Protein AF-A0A1S3DPM5-F1 (afdb_monomer_lite)

InterPro domains:
  IPR001902 SLC26A/SulP transporter [PTHR11814] (1-75)
  IPR011547 SLC26A/SulP transporter domain [PF00916] (1-78)

Sequence (89 aa):
MSDSMISGFTSGTAFIVISSQIKHVFGIALPRHSGPLKVILTIVDVIHSFDQTNWLAFEIAMGVTFALIIYTEFCKVRRLLITRWNIFT

Organism: Diaphorina citri (NCBI:txid121845)

Foldseek 3Di:
DDPVVVVVVVVVVVLVVVLVCLCQLQVHDDDDDDDPPSSVVSVVVCVVCSVVGDVVSNVVVVVVVVVVVVVVVVVVVVVVVVVVVVVVD

Radius of gyration: 18.75 Å; chains: 1; bounding box: 52×32×45 Å

Secondary structure (DSSP, 8-state):
--HHHHHHHHHHHHHHHHHHHHHHHTT-------STTHHHHHHHHHHHTGGG--HHHHHHHHHHHHHHHHHHHHHHHHHHHHHHHTT--

Structure (mmCIF, N/CA/C/O backbone):
data_AF-A0A1S3DPM5-F1
#
_entry.id   AF-A0A1S3DPM5-F1
#
loop_
_atom_site.group_PDB
_atom_site.id
_atom_site.type_symbol
_atom_site.label_atom_id
_atom_site.label_alt_id
_atom_site.label_comp_id
_atom_site.label_asym_id
_atom_site.label_entity_id
_atom_site.label_seq_id
_atom_site.pdbx_PDB_ins_code
_atom_site.Cartn_x
_atom_site.Cartn_y
_atom_site.Cartn_z
_atom_site.occupancy
_atom_site.B_iso_or_equiv
_atom_site.auth_seq_id
_atom_site.auth_comp_id
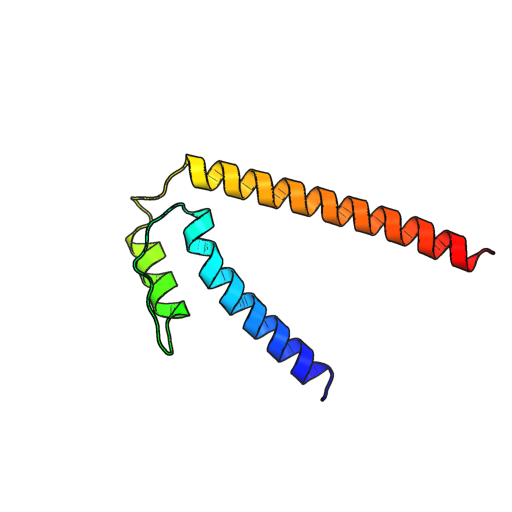_atom_site.auth_asym_id
_atom_site.auth_atom_id
_atom_site.pdbx_PDB_model_num
ATOM 1 N N . MET A 1 1 ? 20.506 -15.883 7.877 1.00 61.59 1 MET A N 1
ATOM 2 C CA . MET A 1 1 ? 19.024 -15.892 7.878 1.00 61.59 1 MET A CA 1
ATOM 3 C C . MET A 1 1 ? 18.621 -16.521 6.560 1.00 61.59 1 MET A C 1
ATOM 5 O O . MET A 1 1 ? 19.231 -16.157 5.566 1.00 61.59 1 MET A O 1
ATOM 9 N N . SER A 1 2 ? 17.738 -17.517 6.541 1.00 85.56 2 SER A N 1
ATOM 10 C CA . SER A 1 2 ? 17.343 -18.149 5.276 1.00 85.56 2 SER A CA 1
ATOM 11 C C . SER A 1 2 ? 16.610 -17.139 4.390 1.00 85.56 2 SER A C 1
ATOM 13 O O . SER A 1 2 ? 15.821 -16.340 4.901 1.00 85.56 2 SER A O 1
ATOM 15 N N . ASP A 1 3 ? 16.843 -17.179 3.077 1.00 86.56 3 ASP A N 1
ATOM 16 C CA . ASP A 1 3 ? 16.184 -16.281 2.115 1.00 86.56 3 ASP A CA 1
ATOM 17 C C . ASP A 1 3 ? 14.651 -16.338 2.239 1.00 86.56 3 ASP A C 1
ATOM 19 O O . ASP A 1 3 ? 13.969 -15.314 2.183 1.00 86.56 3 ASP A O 1
ATOM 23 N N . SER A 1 4 ? 14.109 -17.522 2.542 1.00 86.25 4 SER A N 1
ATOM 24 C CA . SER A 1 4 ? 12.683 -17.735 2.811 1.00 86.25 4 SER A CA 1
ATOM 25 C C . SER A 1 4 ? 12.177 -16.983 4.046 1.00 86.25 4 SER A C 1
ATOM 27 O O . SER A 1 4 ? 11.052 -16.487 4.048 1.00 86.25 4 SER A O 1
ATOM 29 N N . MET A 1 5 ? 12.991 -16.865 5.099 1.00 90.62 5 MET A N 1
ATOM 30 C CA . MET A 1 5 ? 12.605 -16.135 6.309 1.00 90.62 5 MET A CA 1
ATOM 31 C C . MET A 1 5 ? 12.621 -14.621 6.079 1.00 90.62 5 MET A C 1
ATOM 33 O O . MET A 1 5 ? 11.740 -13.918 6.570 1.00 90.62 5 MET A O 1
ATOM 37 N N . ILE A 1 6 ? 13.581 -14.122 5.294 1.00 90.06 6 ILE A N 1
ATOM 38 C CA . ILE A 1 6 ? 13.656 -12.703 4.918 1.00 90.06 6 ILE A CA 1
ATOM 39 C C . ILE A 1 6 ? 12.460 -12.333 4.035 1.00 90.06 6 ILE A C 1
ATOM 41 O O . ILE A 1 6 ? 11.768 -11.357 4.321 1.00 90.06 6 ILE A O 1
ATOM 45 N N . SER A 1 7 ? 12.159 -13.145 3.017 1.00 91.31 7 SER A N 1
ATOM 46 C CA . SER A 1 7 ? 10.988 -12.948 2.157 1.00 91.31 7 SER A CA 1
ATOM 47 C C . SER A 1 7 ? 9.682 -12.967 2.960 1.00 91.31 7 SER A C 1
ATOM 49 O O . SER A 1 7 ? 8.871 -12.052 2.814 1.00 91.31 7 SER A O 1
ATOM 51 N N . GLY A 1 8 ? 9.513 -13.927 3.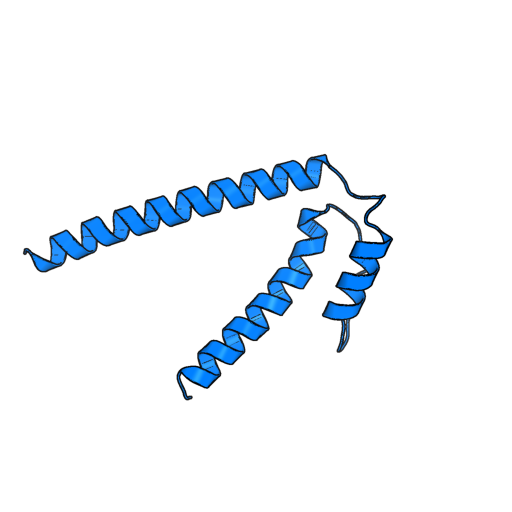879 1.00 93.25 8 GLY A N 1
ATOM 52 C CA . GLY A 1 8 ? 8.341 -13.996 4.758 1.00 93.25 8 GLY A CA 1
ATOM 53 C C . GLY A 1 8 ? 8.179 -12.762 5.652 1.00 93.25 8 GLY A C 1
ATOM 54 O O . GLY A 1 8 ? 7.075 -12.229 5.783 1.00 93.25 8 GLY A O 1
ATOM 55 N N . PHE A 1 9 ? 9.276 -12.248 6.212 1.00 92.69 9 PHE A N 1
ATOM 56 C CA . PHE A 1 9 ? 9.256 -11.030 7.022 1.00 92.69 9 PHE A CA 1
ATOM 57 C C . PHE A 1 9 ? 8.908 -9.780 6.199 1.00 92.69 9 PHE A C 1
ATOM 59 O O . PHE A 1 9 ? 8.081 -8.968 6.626 1.00 92.69 9 PHE A O 1
ATOM 66 N N . THR A 1 10 ? 9.484 -9.624 5.004 1.00 94.06 10 THR A N 1
ATOM 67 C CA . THR A 1 10 ? 9.185 -8.497 4.109 1.00 94.06 10 THR A CA 1
ATOM 68 C C . THR A 1 10 ? 7.736 -8.530 3.633 1.00 94.06 10 THR A C 1
ATOM 70 O O . THR A 1 10 ? 7.073 -7.495 3.672 1.00 94.06 10 THR A O 1
ATOM 73 N N . SER A 1 11 ? 7.208 -9.696 3.249 1.00 94.06 11 SER A N 1
ATOM 74 C CA . SER A 1 11 ? 5.804 -9.845 2.847 1.00 94.06 11 SER A CA 1
ATOM 75 C C . SER A 1 11 ? 4.838 -9.547 3.998 1.00 94.06 11 SER A C 1
ATOM 77 O O . SER A 1 11 ? 3.861 -8.824 3.801 1.00 94.06 11 SER A O 1
ATOM 79 N N . GLY A 1 12 ? 5.133 -10.019 5.215 1.00 93.50 12 GLY A N 1
ATOM 80 C CA . GLY A 1 12 ? 4.344 -9.683 6.407 1.00 93.50 12 GLY A CA 1
ATOM 81 C C . GLY A 1 12 ? 4.381 -8.186 6.733 1.00 93.50 12 GLY A C 1
ATOM 82 O O . GLY A 1 12 ? 3.346 -7.572 6.988 1.00 93.50 12 GLY A O 1
ATOM 83 N N . THR A 1 13 ? 5.559 -7.566 6.642 1.00 92.75 13 THR A N 1
ATOM 84 C CA . THR A 1 13 ? 5.724 -6.118 6.842 1.00 92.75 13 THR A CA 1
ATOM 85 C C . THR A 1 13 ? 4.975 -5.318 5.777 1.00 92.75 13 THR A C 1
ATOM 87 O O . THR A 1 13 ? 4.298 -4.345 6.107 1.00 92.75 13 THR A O 1
ATOM 90 N N . ALA A 1 14 ? 5.023 -5.745 4.511 1.00 92.88 14 ALA A N 1
ATOM 91 C CA . ALA A 1 14 ? 4.303 -5.096 3.419 1.00 92.88 14 ALA A CA 1
ATOM 92 C C . ALA A 1 14 ? 2.792 -5.053 3.686 1.00 92.88 14 ALA A C 1
ATOM 94 O O . ALA A 1 14 ? 2.172 -4.006 3.513 1.00 92.88 14 ALA A O 1
ATOM 95 N N . PHE A 1 15 ? 2.209 -6.142 4.193 1.00 91.12 15 PHE A N 1
ATOM 96 C CA . PHE A 1 15 ? 0.792 -6.181 4.557 1.00 91.12 15 PHE A CA 1
ATOM 97 C C . PHE A 1 15 ? 0.434 -5.167 5.660 1.00 91.12 15 PHE A C 1
ATOM 99 O O . PHE A 1 15 ? -0.561 -4.447 5.557 1.00 91.12 15 PHE A O 1
ATOM 106 N N . ILE A 1 16 ? 1.275 -5.048 6.692 1.00 89.88 16 ILE A N 1
ATOM 107 C CA . ILE A 1 16 ? 1.080 -4.089 7.794 1.00 89.88 16 ILE A CA 1
ATOM 108 C C . ILE A 1 16 ? 1.159 -2.639 7.287 1.00 89.88 16 ILE A C 1
ATOM 110 O O . ILE A 1 16 ? 0.375 -1.778 7.709 1.00 89.88 16 ILE A O 1
ATOM 114 N N . VAL A 1 17 ? 2.082 -2.360 6.364 1.00 90.31 17 VAL A N 1
ATOM 115 C CA . VAL A 1 17 ? 2.218 -1.041 5.733 1.00 90.31 17 VAL A CA 1
ATOM 116 C C . VAL A 1 17 ? 0.986 -0.727 4.888 1.00 90.31 17 VAL A C 1
ATOM 118 O O . VAL A 1 17 ? 0.397 0.335 5.075 1.00 90.31 17 VAL A O 1
ATOM 121 N N . ILE A 1 18 ? 0.533 -1.652 4.034 1.00 89.44 18 ILE A N 1
ATOM 122 C CA . ILE A 1 18 ? -0.680 -1.482 3.214 1.00 89.44 18 ILE A CA 1
ATOM 123 C C . ILE A 1 18 ? -1.889 -1.154 4.098 1.00 89.44 18 ILE A C 1
ATOM 125 O O . ILE A 1 18 ? -2.597 -0.182 3.836 1.00 89.44 18 ILE A O 1
ATOM 129 N N . SER A 1 19 ? -2.080 -1.888 5.198 1.00 87.12 19 SER A N 1
ATOM 130 C CA . SER A 1 19 ? -3.159 -1.620 6.159 1.00 87.12 19 SER A CA 1
ATOM 131 C C . SER A 1 19 ? -3.102 -0.203 6.745 1.00 87.12 19 SER A C 1
ATOM 133 O O . SER A 1 19 ? -4.135 0.437 6.947 1.00 87.12 19 SER A O 1
ATOM 135 N N . SER A 1 20 ? -1.901 0.326 6.979 1.00 85.38 20 SER A N 1
ATOM 136 C CA . SER A 1 20 ? -1.729 1.688 7.492 1.00 85.38 20 SER A CA 1
ATOM 137 C C . SER A 1 20 ? -2.057 2.753 6.441 1.00 85.38 20 SER A C 1
ATOM 139 O O . SER A 1 20 ? -2.587 3.805 6.799 1.00 85.38 20 SER A O 1
ATOM 141 N N . GLN A 1 21 ? -1.804 2.463 5.161 1.00 88.00 21 GLN A N 1
ATOM 142 C CA . GLN A 1 21 ? -2.018 3.399 4.054 1.00 88.00 21 GLN A CA 1
ATOM 143 C C . GLN A 1 21 ? -3.460 3.458 3.554 1.00 88.00 21 GLN A C 1
ATOM 145 O O . GLN A 1 21 ? -3.876 4.504 3.062 1.00 88.00 21 GLN A O 1
ATOM 150 N N . ILE A 1 22 ? -4.251 2.399 3.737 1.00 84.12 22 ILE A N 1
ATOM 151 C CA . ILE A 1 22 ? -5.670 2.348 3.342 1.00 84.12 22 ILE A CA 1
ATOM 152 C C . ILE A 1 22 ? -6.461 3.578 3.830 1.00 84.12 22 ILE A C 1
ATOM 154 O O . ILE A 1 22 ? -7.228 4.158 3.070 1.00 84.12 22 ILE A O 1
ATOM 158 N N . LYS A 1 23 ? -6.209 4.058 5.054 1.00 81.94 23 LYS A N 1
ATOM 159 C CA . LYS A 1 23 ? -6.870 5.256 5.612 1.00 81.94 23 LYS A CA 1
ATOM 160 C C . LYS A 1 23 ? -6.608 6.530 4.806 1.00 81.94 23 LYS A C 1
ATOM 162 O O . LYS A 1 23 ? -7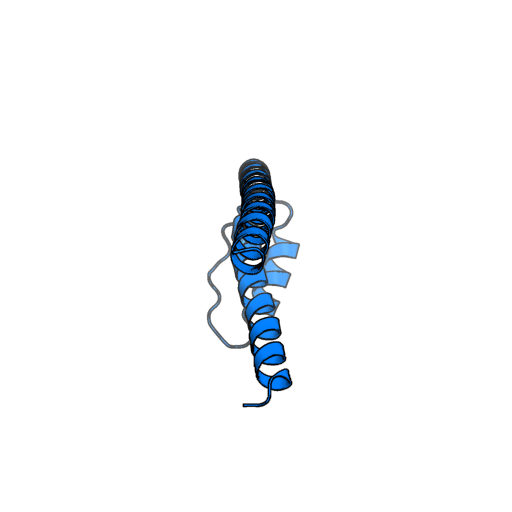.498 7.360 4.658 1.00 81.94 23 LYS A O 1
ATOM 167 N N . HIS A 1 24 ? -5.394 6.667 4.277 1.00 82.50 24 HIS A N 1
ATOM 168 C CA . HIS A 1 24 ? -5.011 7.799 3.440 1.00 82.50 24 HIS A CA 1
ATOM 169 C C . HIS A 1 24 ? -5.626 7.704 2.044 1.00 82.50 24 HIS A C 1
ATOM 171 O O . HIS A 1 24 ? -6.015 8.730 1.496 1.00 82.50 24 HIS A O 1
ATOM 177 N N . VAL A 1 25 ? -5.773 6.489 1.504 1.00 84.12 25 VAL A N 1
ATOM 178 C CA . VAL A 1 25 ? -6.417 6.256 0.201 1.00 84.12 25 VAL A CA 1
ATOM 179 C C . VAL A 1 25 ? -7.898 6.634 0.238 1.00 84.12 25 VAL A C 1
ATOM 181 O O . VAL A 1 25 ? -8.381 7.289 -0.675 1.00 84.12 25 VAL A O 1
ATOM 184 N N . PHE A 1 26 ? -8.613 6.283 1.308 1.00 81.56 26 PHE A N 1
ATOM 185 C CA . PHE A 1 26 ? -10.032 6.632 1.466 1.00 81.56 26 PHE A CA 1
ATOM 186 C C . PHE A 1 26 ? -10.260 8.046 2.046 1.00 81.56 26 PHE A C 1
ATOM 188 O O . PHE A 1 26 ? -11.392 8.514 2.140 1.00 81.56 26 PHE A O 1
ATOM 195 N N . GLY A 1 27 ? -9.199 8.759 2.442 1.00 77.00 27 GLY A N 1
ATOM 196 C CA . GLY A 1 27 ? -9.303 10.123 2.974 1.00 77.00 27 GLY A CA 1
ATOM 197 C C . GLY A 1 27 ? -10.106 10.245 4.274 1.00 77.00 27 GLY A C 1
ATOM 198 O O . GLY A 1 27 ? -10.634 11.316 4.565 1.00 77.00 27 GLY A O 1
ATOM 199 N N . ILE A 1 28 ? -10.208 9.160 5.042 1.00 77.94 28 ILE A N 1
ATOM 200 C CA . ILE A 1 28 ? -11.020 9.066 6.259 1.00 77.94 28 ILE A CA 1
ATOM 201 C C . ILE A 1 28 ? -10.168 9.314 7.509 1.00 77.94 28 ILE A C 1
ATOM 203 O O . ILE A 1 28 ? -9.102 8.719 7.704 1.00 77.94 28 ILE A O 1
ATOM 207 N N . ALA A 1 29 ? -10.643 10.199 8.386 1.00 67.06 29 ALA A N 1
ATOM 208 C CA . ALA A 1 29 ? -9.978 10.535 9.641 1.00 67.06 29 ALA A CA 1
ATOM 209 C C . ALA A 1 29 ? -10.319 9.501 10.729 1.00 67.06 29 ALA A C 1
ATOM 211 O O . ALA A 1 29 ? -11.200 9.717 11.555 1.00 67.06 29 ALA A O 1
ATOM 212 N N . LEU A 1 30 ? -9.624 8.360 10.729 1.00 68.19 30 LEU A N 1
ATOM 213 C CA . LEU A 1 30 ? -9.803 7.340 11.767 1.00 68.19 30 LEU A CA 1
ATOM 214 C C . LEU A 1 30 ? -8.973 7.647 13.024 1.00 68.19 30 LEU A C 1
ATOM 216 O O . LEU A 1 30 ? -7.808 8.053 12.904 1.00 68.19 30 LEU A O 1
ATOM 220 N N . PRO A 1 31 ? -9.502 7.365 14.230 1.00 67.94 31 PRO A N 1
ATOM 221 C CA . PRO A 1 31 ? -8.725 7.437 15.459 1.00 67.94 31 PRO A CA 1
ATOM 222 C C . PRO A 1 31 ? -7.504 6.506 15.380 1.00 67.94 31 PRO A C 1
ATOM 224 O O . PRO A 1 31 ? -7.554 5.376 14.885 1.00 67.94 31 PRO A O 1
ATOM 227 N N . ARG A 1 32 ? -6.348 6.997 15.840 1.00 63.88 32 ARG A N 1
ATOM 228 C CA . ARG A 1 32 ? -5.106 6.214 15.846 1.00 63.88 32 ARG A CA 1
ATOM 229 C C . ARG A 1 32 ? -5.167 5.154 16.944 1.00 63.88 32 ARG A C 1
ATOM 231 O O . ARG A 1 32 ? -4.808 5.423 18.084 1.00 63.88 32 ARG A O 1
ATOM 238 N N . HIS A 1 33 ? -5.527 3.930 16.572 1.00 71.06 33 HIS A N 1
ATOM 239 C CA . HIS A 1 33 ? -5.366 2.768 17.449 1.00 71.06 33 HIS A CA 1
ATOM 240 C C . HIS A 1 33 ? -3.882 2.441 17.661 1.00 71.06 33 HIS A C 1
ATOM 242 O O . HIS A 1 33 ? -3.091 2.479 16.711 1.00 71.06 33 HIS A O 1
ATOM 248 N N . SER A 1 34 ? -3.500 2.106 18.892 1.00 65.75 34 SER A N 1
ATOM 249 C CA . SER A 1 34 ? -2.143 1.701 19.282 1.00 65.75 34 SER A CA 1
ATOM 250 C C . SER A 1 34 ? -2.229 0.423 20.118 1.00 65.75 34 SER A C 1
ATOM 252 O O . SER A 1 34 ? -2.924 0.409 21.126 1.00 65.75 34 SER A O 1
ATOM 254 N N . GLY A 1 35 ? -1.557 -0.652 19.685 1.00 76.62 35 GLY A N 1
ATOM 255 C CA . GLY A 1 35 ? -1.568 -1.956 20.361 1.00 76.62 35 GLY A CA 1
ATOM 256 C C . GLY A 1 35 ? -1.415 -3.153 19.404 1.00 76.62 35 GLY A C 1
ATOM 257 O O . GLY A 1 35 ? -1.490 -2.974 18.180 1.00 76.62 35 GLY A O 1
ATOM 258 N N . PRO A 1 36 ? -1.198 -4.375 19.931 1.00 66.69 36 PRO A N 1
ATOM 259 C CA . PRO A 1 36 ? -1.311 -5.602 19.141 1.00 66.69 36 PRO A CA 1
ATOM 260 C C . PRO A 1 36 ? -2.737 -5.705 18.562 1.00 66.69 36 PRO A C 1
ATOM 262 O O . PRO A 1 36 ? -3.691 -5.334 19.233 1.00 66.69 36 PRO A O 1
ATOM 265 N N . LEU A 1 37 ? -2.885 -6.177 17.314 1.00 80.75 37 LEU A N 1
ATOM 266 C CA . LEU A 1 37 ? -4.148 -6.248 16.534 1.00 80.75 37 LEU A CA 1
ATOM 267 C C . LEU A 1 37 ? -4.654 -4.948 15.873 1.00 80.75 37 LEU A C 1
ATOM 269 O O . LEU A 1 37 ? -5.689 -4.965 15.204 1.00 80.75 37 LEU A O 1
ATOM 273 N N . LYS A 1 38 ? -3.904 -3.842 15.940 1.00 82.00 38 LYS A N 1
ATOM 274 C CA . LYS A 1 38 ? -4.242 -2.560 15.279 1.00 82.00 38 LYS A CA 1
ATOM 275 C C . LYS A 1 38 ? -4.671 -2.677 13.805 1.00 82.00 38 LYS A C 1
ATOM 277 O O . LYS A 1 38 ? -5.525 -1.915 13.354 1.00 82.00 38 LYS A O 1
ATOM 282 N N . VAL A 1 39 ? -4.050 -3.588 13.053 1.00 83.56 39 VAL A N 1
ATOM 283 C CA . VAL A 1 39 ? -4.329 -3.837 11.626 1.00 83.56 39 VAL A CA 1
ATOM 284 C C . VAL A 1 39 ? -5.785 -4.261 11.418 1.00 83.56 39 VAL A C 1
ATOM 286 O O . VAL A 1 39 ? -6.467 -3.702 10.568 1.00 83.56 39 VAL A O 1
ATOM 289 N N . ILE A 1 40 ? -6.279 -5.190 12.240 1.00 84.94 40 ILE A N 1
ATOM 290 C CA . ILE A 1 40 ? -7.642 -5.728 12.136 1.00 84.94 40 ILE A CA 1
ATOM 291 C C . ILE A 1 40 ? -8.658 -4.651 12.522 1.00 84.94 40 ILE A C 1
ATOM 293 O O . ILE A 1 40 ? -9.604 -4.415 11.778 1.00 84.94 40 ILE A O 1
ATOM 297 N N . LEU A 1 41 ? -8.414 -3.940 13.627 1.00 83.88 41 LEU A N 1
ATOM 298 C CA . LEU A 1 41 ? -9.267 -2.831 14.070 1.00 83.88 41 LEU A CA 1
ATOM 299 C C . LEU A 1 41 ? -9.361 -1.729 13.006 1.00 83.88 41 LEU A C 1
ATOM 301 O O . LEU A 1 41 ? -10.444 -1.249 12.704 1.00 83.88 41 LEU A O 1
ATOM 305 N N . THR A 1 42 ? -8.233 -1.393 12.368 1.00 84.25 42 THR A N 1
ATOM 306 C CA . THR A 1 42 ? -8.211 -0.421 11.266 1.00 84.25 42 THR A CA 1
ATOM 307 C C . THR A 1 42 ? -9.068 -0.882 10.086 1.00 84.25 42 THR A C 1
ATOM 309 O O . THR A 1 42 ? -9.757 -0.059 9.500 1.00 84.25 42 THR A O 1
ATOM 312 N N . ILE A 1 43 ? -9.035 -2.167 9.721 1.00 83.50 43 ILE A N 1
ATOM 313 C CA . ILE A 1 43 ? -9.836 -2.691 8.603 1.00 83.50 43 ILE A CA 1
ATOM 314 C C . ILE A 1 43 ? -11.334 -2.626 8.925 1.00 83.50 43 ILE A C 1
ATOM 316 O O . ILE A 1 43 ? -12.113 -2.192 8.081 1.00 83.50 43 ILE A O 1
ATOM 320 N N . VAL A 1 44 ? -11.732 -3.014 10.140 1.00 84.69 44 VAL A N 1
ATOM 321 C CA . VAL A 1 44 ? -13.137 -2.959 10.580 1.00 84.69 44 VAL A CA 1
ATOM 322 C C . VAL A 1 44 ? -13.661 -1.523 10.558 1.00 84.69 44 VAL A C 1
ATOM 324 O O . VAL A 1 44 ? -14.723 -1.271 9.990 1.00 84.69 44 VAL A O 1
ATOM 327 N N . ASP A 1 45 ? -12.891 -0.574 11.089 1.00 82.12 45 ASP A N 1
ATOM 328 C CA . 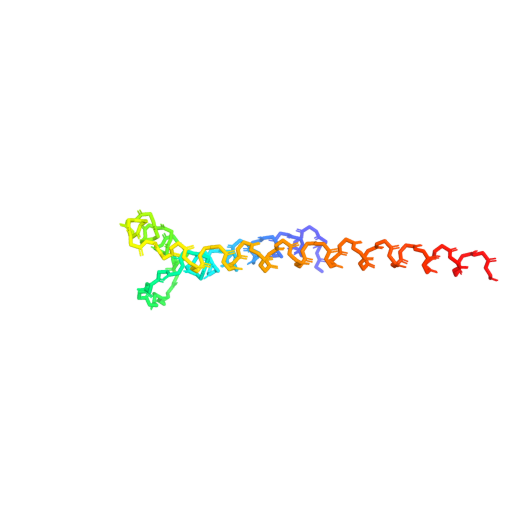ASP A 1 45 ? -13.274 0.839 11.089 1.00 82.12 45 ASP A CA 1
ATOM 329 C C . ASP A 1 45 ? -13.365 1.416 9.667 1.00 82.12 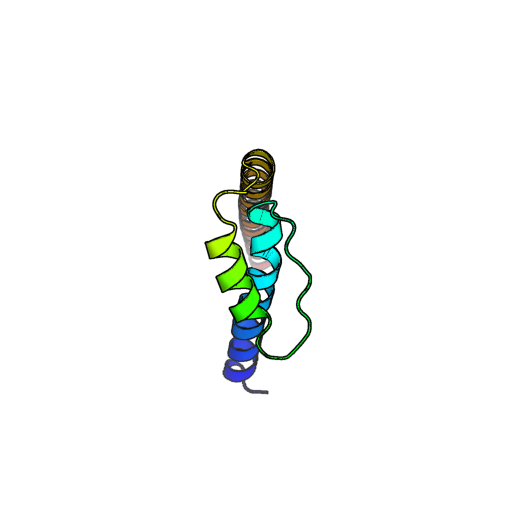45 ASP A C 1
ATOM 331 O O . ASP A 1 45 ? -14.262 2.201 9.380 1.00 82.12 45 ASP A O 1
ATOM 335 N N . VAL A 1 46 ? -12.477 1.015 8.747 1.00 82.81 46 VAL A N 1
ATOM 336 C CA . VAL A 1 46 ? -12.531 1.452 7.337 1.00 82.81 46 VAL A CA 1
ATOM 337 C C . VAL A 1 46 ? -13.824 0.983 6.667 1.00 82.81 46 VAL A C 1
ATOM 339 O O . VAL A 1 46 ? -14.451 1.763 5.955 1.00 82.81 46 VAL A O 1
ATOM 342 N N . ILE A 1 47 ? -14.240 -0.266 6.901 1.00 82.44 47 ILE A N 1
ATOM 343 C CA . ILE A 1 47 ? -15.489 -0.812 6.344 1.00 82.44 47 ILE A CA 1
ATOM 344 C C . ILE A 1 47 ? -16.699 -0.068 6.922 1.00 82.44 47 ILE A C 1
ATOM 346 O O . ILE A 1 47 ? -17.633 0.250 6.191 1.00 82.44 47 ILE A O 1
ATOM 350 N N . HIS A 1 48 ? -16.671 0.249 8.217 1.00 81.75 48 HIS A N 1
ATOM 351 C CA . HIS A 1 48 ? -17.757 0.966 8.881 1.00 81.75 48 HIS A CA 1
ATOM 352 C C . HIS A 1 48 ? -17.835 2.450 8.474 1.00 81.75 48 HIS A C 1
ATOM 354 O O . HIS A 1 48 ? -18.918 3.025 8.419 1.00 81.75 48 HIS A O 1
ATOM 360 N N . SER A 1 49 ? -16.701 3.074 8.154 1.00 77.88 49 SER A N 1
ATOM 361 C CA . SER A 1 49 ? -16.606 4.475 7.718 1.00 77.88 49 SER A CA 1
ATOM 362 C C . SER A 1 49 ? -16.585 4.651 6.196 1.00 77.88 49 SER A C 1
ATOM 364 O O . SER A 1 49 ? -16.292 5.748 5.722 1.00 77.88 49 SER A O 1
ATOM 366 N N . PHE A 1 50 ? -16.914 3.611 5.423 1.00 74.88 50 PHE A N 1
ATOM 367 C CA . PHE A 1 50 ? -16.879 3.659 3.958 1.00 74.88 50 PHE A CA 1
ATOM 368 C C . PHE A 1 50 ? -17.799 4.746 3.374 1.00 74.88 50 PHE A C 1
ATOM 370 O O . PHE A 1 50 ? -17.447 5.386 2.387 1.00 74.88 50 PHE A O 1
ATOM 377 N N . ASP A 1 51 ? -18.926 5.026 4.030 1.00 73.75 51 ASP A N 1
ATOM 378 C CA . ASP A 1 51 ? -19.889 6.055 3.608 1.00 73.75 51 ASP A CA 1
ATOM 379 C C . ASP A 1 51 ? -19.368 7.498 3.799 1.00 73.75 51 ASP A C 1
ATOM 381 O O . ASP A 1 51 ? -19.852 8.438 3.179 1.00 73.75 51 ASP A O 1
ATOM 385 N N . GLN A 1 52 ? -18.324 7.693 4.618 1.00 75.12 52 GLN A N 1
ATOM 386 C CA . GLN A 1 52 ? -17.688 9.000 4.863 1.00 75.12 52 GLN A CA 1
ATOM 387 C C . GLN A 1 52 ? -16.429 9.229 4.014 1.00 75.12 52 GLN A C 1
ATOM 389 O O . GLN A 1 52 ? -15.636 10.133 4.290 1.00 75.12 52 GLN A O 1
ATOM 394 N N . THR A 1 53 ? -16.209 8.392 3.001 1.00 77.00 53 THR A N 1
ATOM 395 C CA . THR A 1 53 ? -15.018 8.460 2.153 1.00 77.00 53 THR A CA 1
ATOM 396 C C . THR A 1 53 ? -14.966 9.780 1.387 1.00 77.00 53 THR A C 1
ATOM 398 O O . THR A 1 53 ? -15.916 10.176 0.712 1.00 77.00 53 THR A O 1
ATOM 401 N N . ASN A 1 54 ? -13.811 10.446 1.426 1.00 82.94 54 ASN A N 1
ATOM 402 C CA . ASN A 1 54 ? -13.580 11.636 0.619 1.00 82.94 54 ASN A CA 1
ATOM 403 C C . ASN A 1 54 ? -13.155 11.230 -0.799 1.00 82.94 54 ASN A C 1
ATOM 405 O O . ASN A 1 54 ? -12.003 10.857 -1.032 1.00 82.94 54 ASN A O 1
ATOM 409 N N . TRP A 1 55 ? -14.077 11.350 -1.754 1.00 82.44 55 TRP A N 1
ATOM 410 C CA . TRP A 1 55 ? -13.837 11.019 -3.163 1.00 82.44 55 TRP A CA 1
ATOM 411 C C . TRP A 1 55 ? -12.659 11.790 -3.782 1.00 82.44 55 TRP A C 1
ATOM 413 O O . TRP A 1 55 ? -11.915 11.222 -4.577 1.00 82.44 55 TRP A O 1
ATOM 423 N N . LEU A 1 56 ? -12.414 13.039 -3.366 1.00 84.81 56 LEU A N 1
ATOM 424 C CA . LEU A 1 56 ? -11.268 13.821 -3.852 1.00 84.81 56 LEU A CA 1
ATOM 425 C C . LEU A 1 56 ? -9.936 13.230 -3.380 1.00 84.81 56 LEU A C 1
ATOM 427 O O . LEU A 1 56 ? -8.975 13.157 -4.143 1.00 84.81 56 LEU A O 1
ATOM 431 N N . ALA A 1 57 ? -9.867 12.790 -2.121 1.00 85.50 57 ALA A N 1
ATOM 432 C CA . ALA A 1 57 ? -8.667 12.148 -1.590 1.00 85.50 57 ALA A CA 1
ATOM 433 C C . ALA A 1 57 ? -8.386 10.824 -2.314 1.00 85.50 57 ALA A C 1
ATOM 435 O O . ALA A 1 57 ? -7.231 10.522 -2.617 1.00 85.50 57 ALA A O 1
ATOM 436 N N . PHE A 1 58 ? -9.446 10.084 -2.646 1.00 86.50 58 PHE A N 1
ATOM 437 C CA . PHE A 1 58 ? -9.355 8.842 -3.402 1.00 86.50 58 PHE A CA 1
ATOM 438 C C . PHE A 1 58 ? -8.810 9.057 -4.819 1.00 86.50 58 PHE A C 1
ATOM 440 O O . PHE A 1 58 ? -7.862 8.377 -5.217 1.00 86.50 58 PHE A O 1
ATOM 447 N N . GLU A 1 59 ? -9.337 10.032 -5.565 1.00 90.19 59 GLU A N 1
ATOM 448 C CA . GLU A 1 59 ? -8.845 10.348 -6.913 1.00 90.19 59 GLU A CA 1
ATOM 449 C C . GLU A 1 59 ? -7.375 10.786 -6.910 1.00 90.19 59 GLU A C 1
ATOM 451 O O . GLU A 1 59 ? -6.586 10.320 -7.737 1.00 90.19 59 GLU A O 1
ATOM 456 N N . ILE A 1 60 ? -6.971 11.622 -5.949 1.00 90.69 60 ILE A N 1
ATOM 457 C CA . ILE A 1 60 ? -5.573 12.053 -5.810 1.00 90.69 60 ILE A CA 1
ATOM 458 C C . ILE A 1 60 ? -4.672 10.859 -5.478 1.00 90.69 60 ILE A C 1
ATOM 460 O O . ILE A 1 60 ? -3.617 10.697 -6.096 1.00 90.69 60 ILE A O 1
ATOM 464 N N . ALA A 1 61 ? -5.076 10.005 -4.5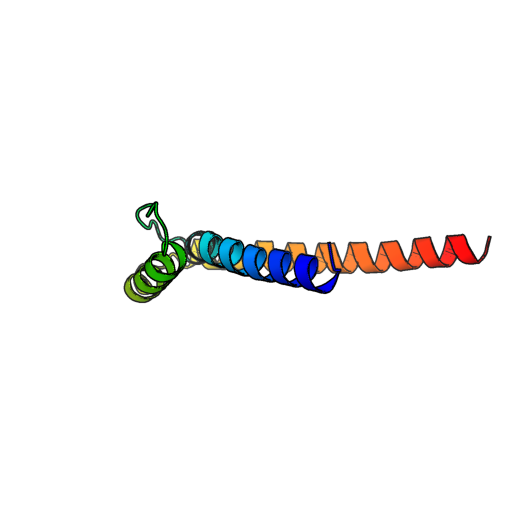33 1.00 89.94 61 ALA A N 1
ATOM 465 C CA . ALA A 1 61 ? -4.312 8.820 -4.155 1.00 89.94 61 ALA A CA 1
ATOM 466 C C . ALA A 1 61 ? -4.116 7.879 -5.353 1.00 89.94 61 ALA A C 1
ATOM 468 O O . ALA A 1 61 ? -2.989 7.467 -5.633 1.00 89.94 61 ALA A O 1
ATOM 469 N N . MET A 1 62 ? -5.183 7.615 -6.109 1.00 91.56 62 MET A N 1
ATOM 470 C CA . MET A 1 62 ? -5.136 6.819 -7.336 1.00 91.56 62 MET A CA 1
ATOM 471 C C . MET A 1 62 ? -4.206 7.431 -8.387 1.00 91.56 62 MET A C 1
ATOM 473 O O . MET A 1 62 ? -3.365 6.723 -8.946 1.00 91.56 62 MET A O 1
ATOM 477 N N . GLY A 1 63 ? -4.298 8.743 -8.622 1.00 94.81 63 GLY A N 1
ATOM 478 C CA . GLY A 1 63 ? -3.432 9.453 -9.565 1.00 94.81 63 GLY A CA 1
ATOM 479 C C . GLY A 1 63 ? -1.950 9.355 -9.193 1.00 94.81 63 GLY A C 1
ATOM 480 O O . GLY A 1 63 ? -1.114 9.043 -10.043 1.00 94.81 63 GLY A O 1
ATOM 481 N N . VAL A 1 64 ? -1.618 9.544 -7.912 1.00 93.31 64 VAL A N 1
ATOM 482 C CA . VAL A 1 64 ? -0.240 9.423 -7.409 1.00 93.31 64 VAL A CA 1
ATOM 483 C C . VAL A 1 64 ? 0.266 7.986 -7.529 1.00 93.31 64 VAL A C 1
ATOM 485 O O . VAL A 1 64 ? 1.382 7.773 -8.005 1.00 93.31 64 VAL A O 1
ATOM 488 N N . THR A 1 65 ? -0.534 6.985 -7.154 1.00 91.62 65 THR A N 1
ATOM 489 C CA . THR A 1 65 ? -0.151 5.573 -7.304 1.00 91.62 65 THR A CA 1
ATOM 490 C C . THR A 1 65 ? 0.102 5.217 -8.767 1.00 91.62 65 THR A C 1
ATOM 492 O O . THR A 1 65 ? 1.112 4.584 -9.073 1.00 91.62 65 THR A O 1
ATOM 495 N N . PHE A 1 66 ? -0.751 5.667 -9.686 1.00 95.25 66 PHE A N 1
ATOM 496 C CA . PHE A 1 66 ? -0.585 5.415 -11.116 1.00 95.25 66 PHE A CA 1
ATOM 497 C C . PHE A 1 66 ? 0.678 6.080 -11.685 1.00 95.25 66 PHE A C 1
ATOM 499 O O . PHE A 1 66 ? 1.462 5.431 -12.381 1.00 95.25 66 PHE A O 1
ATOM 506 N N . ALA A 1 67 ? 0.935 7.342 -11.327 1.00 95.81 67 ALA A N 1
ATOM 507 C CA . ALA A 1 67 ? 2.150 8.052 -11.721 1.00 95.81 67 ALA A CA 1
ATOM 508 C C . ALA A 1 67 ? 3.421 7.356 -11.204 1.00 95.81 67 ALA A C 1
ATOM 510 O O . ALA A 1 67 ? 4.400 7.224 -11.943 1.00 95.81 67 ALA A O 1
ATOM 511 N N . LEU A 1 68 ? 3.401 6.860 -9.962 1.00 93.56 68 LEU A N 1
ATOM 512 C CA . LEU A 1 68 ? 4.509 6.094 -9.391 1.00 93.56 68 LEU A CA 1
ATOM 513 C C . LEU A 1 68 ? 4.737 4.780 -10.139 1.00 93.56 68 LEU A C 1
ATOM 515 O O . LEU A 1 68 ? 5.886 4.465 -10.442 1.00 93.56 68 LEU A O 1
ATOM 519 N N . ILE A 1 69 ? 3.679 4.042 -10.490 1.00 93.94 69 ILE A N 1
ATOM 520 C CA . ILE A 1 69 ? 3.800 2.804 -11.275 1.00 93.94 69 ILE A CA 1
ATOM 521 C C . ILE A 1 69 ? 4.469 3.097 -12.621 1.00 93.94 69 ILE A C 1
ATOM 523 O O . ILE A 1 69 ? 5.484 2.475 -12.944 1.00 93.94 69 ILE A O 1
ATOM 527 N N . ILE A 1 70 ? 3.983 4.098 -13.362 1.00 95.69 70 ILE A N 1
ATOM 528 C CA . ILE A 1 70 ? 4.583 4.508 -14.642 1.00 95.69 70 ILE A CA 1
ATOM 529 C C . ILE A 1 70 ? 6.057 4.874 -14.458 1.00 95.69 70 ILE A C 1
ATOM 531 O O . ILE A 1 70 ? 6.912 4.415 -15.217 1.00 95.69 70 ILE A O 1
ATOM 535 N N . TYR A 1 71 ? 6.375 5.666 -13.434 1.00 95.56 71 TYR A N 1
ATOM 536 C CA . TYR A 1 71 ? 7.749 6.057 -13.142 1.00 95.56 71 TYR A CA 1
ATOM 537 C C . TYR A 1 71 ? 8.644 4.850 -12.830 1.00 95.56 71 TYR A C 1
ATOM 539 O O . TYR A 1 71 ? 9.781 4.783 -13.307 1.00 95.56 71 TYR A O 1
ATOM 547 N N . THR A 1 72 ? 8.151 3.880 -12.054 1.00 92.94 72 THR A N 1
ATOM 548 C CA . THR A 1 72 ? 8.908 2.666 -11.720 1.00 92.94 72 THR A CA 1
ATOM 549 C C . THR A 1 72 ? 9.154 1.786 -12.938 1.00 92.94 72 THR A C 1
ATOM 551 O O . THR A 1 72 ? 10.286 1.335 -13.124 1.00 92.94 72 THR A O 1
ATOM 554 N N . GLU A 1 73 ? 8.160 1.608 -13.809 1.00 92.75 73 GLU A N 1
ATOM 555 C CA . GLU A 1 73 ? 8.315 0.857 -15.058 1.00 92.75 73 GLU A CA 1
ATOM 556 C C . GLU A 1 73 ? 9.289 1.560 -16.008 1.00 92.75 73 GLU A C 1
ATOM 558 O O . GLU A 1 73 ? 10.213 0.933 -16.529 1.00 92.75 73 GLU A O 1
ATOM 563 N N . PHE A 1 74 ? 9.192 2.883 -16.146 1.00 92.19 74 PHE A N 1
ATOM 564 C CA . PHE A 1 74 ? 10.152 3.664 -16.925 1.00 92.19 74 PHE A CA 1
ATOM 565 C C . PHE A 1 74 ? 11.584 3.521 -16.383 1.00 92.19 74 PHE A C 1
ATOM 567 O O . PHE A 1 74 ? 12.534 3.278 -17.134 1.00 92.19 74 PHE A O 1
ATOM 574 N N . CYS A 1 75 ? 11.757 3.610 -15.063 1.00 88.69 75 CYS A N 1
ATOM 575 C CA . CYS A 1 75 ? 13.052 3.411 -14.417 1.00 88.69 75 CYS A CA 1
ATOM 576 C C . CYS A 1 75 ? 13.592 1.989 -14.608 1.00 88.69 75 CYS A C 1
ATOM 578 O O . CYS A 1 75 ? 14.800 1.814 -14.787 1.00 88.69 75 CYS A O 1
ATOM 580 N N . LYS A 1 76 ? 12.721 0.978 -14.585 1.00 90.75 76 LYS A N 1
ATOM 581 C CA . LYS A 1 76 ? 13.078 -0.424 -14.813 1.00 90.75 76 LYS A CA 1
ATOM 582 C C . LYS A 1 76 ? 13.531 -0.650 -16.253 1.00 90.75 76 LYS A C 1
ATOM 584 O O . LYS A 1 76 ? 14.606 -1.211 -16.454 1.00 90.75 76 LYS A O 1
ATOM 589 N N . VAL A 1 77 ? 12.787 -0.140 -17.235 1.00 90.88 77 VAL A N 1
ATOM 590 C CA . VAL A 1 77 ? 13.164 -0.173 -18.659 1.00 90.88 77 VAL A CA 1
ATOM 591 C C . VAL A 1 77 ? 14.525 0.491 -18.867 1.00 90.88 77 VAL A C 1
ATOM 593 O O . VAL A 1 77 ? 15.417 -0.101 -19.474 1.00 90.88 77 VAL A O 1
ATOM 596 N N . ARG A 1 78 ? 14.742 1.676 -18.286 1.00 86.69 78 ARG A N 1
ATOM 597 C CA . ARG A 1 78 ? 16.033 2.375 -18.363 1.00 86.69 78 ARG A CA 1
ATOM 598 C C . ARG A 1 78 ? 17.176 1.575 -17.734 1.00 86.69 78 ARG A C 1
ATOM 600 O O . ARG A 1 78 ? 18.267 1.534 -18.296 1.00 86.69 78 ARG A O 1
ATOM 607 N N . ARG A 1 79 ? 16.941 0.912 -16.597 1.00 85.81 79 ARG A N 1
ATOM 608 C CA . ARG A 1 79 ? 17.946 0.063 -15.936 1.00 85.81 79 ARG A CA 1
ATOM 609 C C . ARG A 1 79 ? 18.360 -1.110 -16.826 1.00 85.81 79 ARG A C 1
ATOM 611 O O . ARG A 1 79 ? 19.550 -1.374 -16.948 1.00 85.81 79 ARG A O 1
ATOM 618 N N . LEU A 1 80 ? 17.402 -1.762 -17.487 1.00 84.69 80 LEU A N 1
ATOM 619 C CA . LEU A 1 80 ? 17.674 -2.880 -18.396 1.00 84.69 80 LEU A CA 1
ATOM 620 C C . LEU A 1 80 ? 18.512 -2.454 -19.607 1.00 84.69 80 LEU A C 1
ATOM 622 O O . LEU A 1 80 ? 19.409 -3.191 -20.010 1.00 84.69 80 LEU A O 1
ATOM 626 N N . LEU A 1 81 ? 18.271 -1.259 -20.153 1.00 84.62 81 LEU A N 1
ATOM 627 C CA . LEU A 1 81 ? 19.072 -0.720 -21.257 1.00 84.62 81 LEU A CA 1
ATOM 628 C C . LEU A 1 81 ? 20.534 -0.482 -20.849 1.00 84.62 81 LEU A C 1
ATOM 630 O O . LEU A 1 81 ? 21.437 -0.832 -21.606 1.00 84.62 81 LEU A O 1
ATOM 634 N N . ILE A 1 82 ? 20.769 0.047 -19.644 1.00 81.69 82 ILE A N 1
ATOM 635 C CA . ILE A 1 82 ? 22.117 0.313 -19.115 1.00 81.69 82 ILE A CA 1
ATOM 636 C C . ILE A 1 82 ? 22.853 -0.993 -18.788 1.00 81.69 82 ILE A C 1
ATOM 638 O O . ILE A 1 82 ? 24.007 -1.158 -19.175 1.00 81.69 82 ILE A O 1
ATOM 642 N N . THR A 1 83 ? 22.195 -1.946 -18.119 1.00 82.56 83 THR A N 1
ATOM 643 C CA . THR A 1 83 ? 22.797 -3.256 -17.821 1.00 82.56 83 THR A CA 1
ATOM 644 C C . THR A 1 83 ? 23.128 -4.021 -19.099 1.00 82.56 83 THR A C 1
ATOM 646 O O . THR A 1 83 ? 24.169 -4.666 -19.157 1.00 82.56 83 THR A O 1
ATOM 649 N N . ARG A 1 84 ? 22.294 -3.918 -20.143 1.00 75.88 84 ARG A N 1
ATOM 650 C CA . ARG A 1 84 ? 22.586 -4.543 -21.437 1.00 75.88 84 ARG A CA 1
ATOM 651 C C . ARG A 1 84 ? 23.807 -3.911 -22.103 1.00 75.88 84 ARG A C 1
ATOM 653 O O . ARG A 1 84 ? 24.641 -4.649 -22.597 1.00 75.88 84 ARG A O 1
ATOM 660 N N . TRP A 1 85 ? 23.949 -2.586 -22.073 1.00 69.75 85 TRP A N 1
ATOM 661 C CA . TRP A 1 85 ? 25.131 -1.905 -22.618 1.00 69.75 85 TRP A CA 1
ATOM 662 C C . TRP A 1 85 ? 26.433 -2.302 -21.904 1.00 69.75 85 TRP A C 1
ATOM 664 O O . TRP A 1 85 ? 27.416 -2.580 -22.576 1.00 69.75 85 TRP A O 1
ATOM 674 N N . ASN A 1 86 ? 26.415 -2.426 -20.572 1.00 73.19 86 ASN A N 1
ATOM 675 C CA . ASN A 1 86 ? 27.594 -2.778 -19.763 1.00 73.19 86 ASN A CA 1
ATOM 676 C C . ASN A 1 86 ? 28.058 -4.248 -19.906 1.00 73.19 86 ASN A C 1
ATOM 678 O O . ASN A 1 86 ? 29.105 -4.611 -19.393 1.00 73.19 86 ASN A O 1
ATOM 682 N N . ILE A 1 87 ? 27.269 -5.117 -20.551 1.00 71.88 87 ILE A N 1
ATOM 683 C CA . ILE A 1 87 ? 27.650 -6.513 -20.854 1.00 71.88 87 ILE A CA 1
ATOM 684 C C . ILE A 1 87 ? 28.312 -6.623 -22.244 1.00 71.88 87 ILE A C 1
ATOM 686 O O . ILE A 1 87 ? 28.995 -7.605 -22.521 1.00 71.88 87 ILE A O 1
ATOM 690 N N . PHE A 1 88 ? 28.116 -5.632 -23.122 1.00 66.44 88 PHE A N 1
ATOM 691 C CA . PHE A 1 88 ? 28.654 -5.611 -24.492 1.00 66.44 88 PHE A CA 1
ATOM 692 C C . PHE A 1 88 ? 29.885 -4.694 -24.666 1.00 66.44 88 PHE A C 1
ATOM 694 O O . PHE A 1 88 ? 30.354 -4.524 -25.791 1.00 66.44 88 PHE A O 1
ATOM 701 N N . THR A 1 89 ? 30.413 -4.134 -23.576 1.00 58.81 89 THR A N 1
ATOM 702 C CA . THR A 1 89 ? 31.698 -3.409 -23.483 1.00 58.81 89 THR A CA 1
ATOM 703 C C . THR A 1 89 ? 32.614 -4.118 -22.509 1.00 58.81 89 THR A C 1
ATOM 705 O O . THR A 1 89 ? 33.809 -4.265 -22.834 1.00 58.81 89 THR A O 1
#

pLDDT: mean 83.85, std 8.86, range [58.81, 95.81]